Protein AF-A0A9D6WG99-F1 (afdb_monomer)

Structure (mmCIF, N/CA/C/O backbone):
data_AF-A0A9D6WG99-F1
#
_entry.id   AF-A0A9D6WG99-F1
#
loop_
_atom_site.group_PDB
_atom_site.id
_atom_site.type_symbol
_atom_site.label_atom_id
_atom_site.label_alt_id
_atom_site.label_comp_id
_atom_site.label_asym_id
_atom_site.label_entity_id
_atom_site.label_seq_id
_atom_site.pdbx_PDB_ins_code
_atom_site.Cartn_x
_atom_site.Cartn_y
_atom_site.Cartn_z
_atom_site.occupancy
_atom_site.B_iso_or_equiv
_atom_site.auth_seq_id
_atom_site.auth_comp_id
_atom_site.auth_asym_id
_atom_site.auth_atom_id
_atom_site.pdbx_PDB_model_num
ATOM 1 N N . MET A 1 1 ? 16.843 -7.756 -1.253 1.00 49.66 1 MET A N 1
ATOM 2 C CA . MET A 1 1 ? 15.431 -7.615 -0.859 1.00 49.66 1 MET A CA 1
ATOM 3 C C . MET A 1 1 ? 14.617 -8.178 -1.999 1.00 49.66 1 MET A C 1
ATOM 5 O O . MET A 1 1 ? 14.843 -7.780 -3.134 1.00 49.66 1 MET A O 1
ATOM 9 N N . SER A 1 2 ? 13.857 -9.234 -1.730 1.00 61.97 2 SER A N 1
ATOM 10 C CA . SER A 1 2 ? 13.352 -10.150 -2.758 1.00 61.97 2 SER A CA 1
ATOM 11 C C . SER A 1 2 ? 11.851 -9.973 -2.948 1.00 61.97 2 SER A C 1
ATOM 13 O O . SER A 1 2 ? 11.158 -9.558 -2.028 1.00 61.97 2 SER A O 1
ATOM 15 N N . ARG A 1 3 ? 11.365 -10.373 -4.126 1.00 70.31 3 ARG A N 1
ATOM 16 C CA . ARG A 1 3 ? 9.961 -10.453 -4.575 1.00 70.31 3 ARG A CA 1
ATOM 17 C C . ARG A 1 3 ? 8.945 -10.926 -3.511 1.00 70.31 3 ARG A C 1
ATOM 19 O O . ARG A 1 3 ? 7.778 -10.558 -3.558 1.00 70.31 3 ARG A O 1
ATOM 26 N N . ASP A 1 4 ? 9.414 -11.715 -2.550 1.00 78.06 4 ASP A N 1
ATOM 27 C CA . ASP A 1 4 ? 8.685 -12.197 -1.374 1.00 78.06 4 ASP A CA 1
ATOM 28 C C . ASP A 1 4 ? 8.257 -11.072 -0.410 1.00 78.06 4 ASP A C 1
ATOM 30 O O . ASP A 1 4 ? 7.101 -11.011 -0.009 1.00 78.06 4 ASP A O 1
ATOM 34 N N . GLN A 1 5 ? 9.137 -10.108 -0.117 1.00 77.06 5 GLN A N 1
ATOM 35 C CA . GLN A 1 5 ? 8.814 -8.977 0.765 1.00 77.06 5 GLN A CA 1
ATOM 36 C C . GLN A 1 5 ? 7.771 -8.046 0.152 1.00 77.06 5 GLN A C 1
ATOM 38 O O . GLN A 1 5 ? 6.898 -7.548 0.853 1.00 77.06 5 GLN A O 1
ATOM 43 N N . LEU A 1 6 ? 7.835 -7.852 -1.167 1.00 76.12 6 LEU A N 1
ATOM 44 C CA . LEU A 1 6 ? 6.815 -7.121 -1.913 1.00 76.12 6 LEU A CA 1
ATOM 45 C C . LEU A 1 6 ? 5.450 -7.809 -1.786 1.00 76.12 6 LEU A C 1
ATOM 47 O O . LEU A 1 6 ? 4.461 -7.150 -1.482 1.00 76.12 6 LEU A O 1
ATOM 51 N N . HIS A 1 7 ? 5.405 -9.135 -1.930 1.00 81.56 7 HIS A N 1
ATOM 52 C CA . HIS A 1 7 ? 4.186 -9.906 -1.683 1.00 81.56 7 HIS A CA 1
ATOM 53 C C . HIS A 1 7 ? 3.675 -9.748 -0.248 1.00 81.56 7 HIS A C 1
ATOM 55 O O . HIS A 1 7 ? 2.490 -9.484 -0.056 1.00 81.56 7 HIS A O 1
ATOM 61 N N . GLN A 1 8 ? 4.555 -9.840 0.753 1.00 84.19 8 GLN A N 1
ATOM 62 C CA . GLN A 1 8 ? 4.169 -9.651 2.154 1.00 84.19 8 GLN A CA 1
ATOM 63 C C . GLN A 1 8 ? 3.618 -8.245 2.420 1.00 84.19 8 GLN A C 1
ATOM 65 O O . GLN A 1 8 ? 2.625 -8.097 3.133 1.00 84.19 8 GLN A O 1
ATOM 70 N N . ALA A 1 9 ? 4.227 -7.213 1.833 1.00 81.00 9 ALA A N 1
ATOM 71 C CA . ALA A 1 9 ? 3.755 -5.840 1.954 1.00 81.00 9 ALA A CA 1
ATOM 72 C C . ALA A 1 9 ? 2.381 -5.653 1.287 1.00 81.00 9 ALA A C 1
ATOM 74 O O . ALA A 1 9 ? 1.504 -5.007 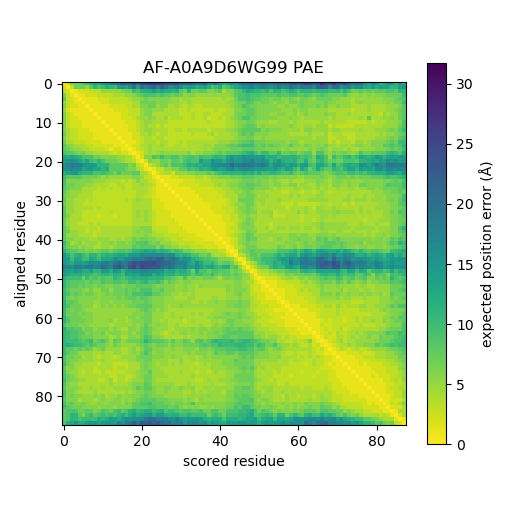1.860 1.00 81.00 9 ALA A O 1
ATOM 75 N N . LEU A 1 10 ? 2.148 -6.275 0.126 1.00 84.69 10 LEU A N 1
ATOM 76 C CA . LEU A 1 10 ? 0.845 -6.265 -0.549 1.00 84.69 10 LEU A CA 1
ATOM 77 C C . LEU A 1 10 ? -0.237 -6.997 0.250 1.00 84.69 10 LEU A C 1
ATOM 79 O O . LEU A 1 10 ? -1.360 -6.502 0.362 1.00 84.69 10 LEU A O 1
ATOM 83 N N . GLU A 1 11 ? 0.083 -8.148 0.842 1.00 86.38 11 GLU A N 1
ATOM 84 C CA . GLU A 1 11 ? -0.838 -8.856 1.734 1.00 86.38 11 GLU A CA 1
ATOM 85 C C . GLU A 1 11 ? -1.167 -8.025 2.977 1.00 86.38 11 GLU A C 1
ATOM 87 O O . GLU A 1 11 ? -2.338 -7.910 3.349 1.00 86.38 11 GLU A O 1
ATOM 92 N N . ALA A 1 12 ? -0.166 -7.385 3.586 1.00 85.75 12 ALA A N 1
ATOM 93 C CA . ALA A 1 12 ? -0.376 -6.484 4.713 1.00 85.75 12 ALA A CA 1
ATOM 94 C C . ALA A 1 12 ? -1.274 -5.298 4.328 1.00 85.75 12 ALA A C 1
ATOM 96 O O . ALA A 1 12 ? -2.167 -4.930 5.095 1.00 85.75 12 ALA A O 1
ATOM 97 N N . LEU A 1 13 ? -1.085 -4.734 3.131 1.00 83.56 13 LEU A N 1
ATOM 98 C CA . LEU A 1 13 ? -1.880 -3.622 2.617 1.00 83.56 13 LEU A CA 1
ATOM 99 C C . LEU A 1 13 ? -3.336 -4.041 2.363 1.00 83.56 13 LEU A C 1
ATOM 101 O O . LEU A 1 13 ? -4.255 -3.322 2.754 1.00 83.56 13 LEU A O 1
ATOM 105 N N . ARG A 1 14 ? -3.565 -5.238 1.802 1.00 84.25 14 ARG A N 1
AT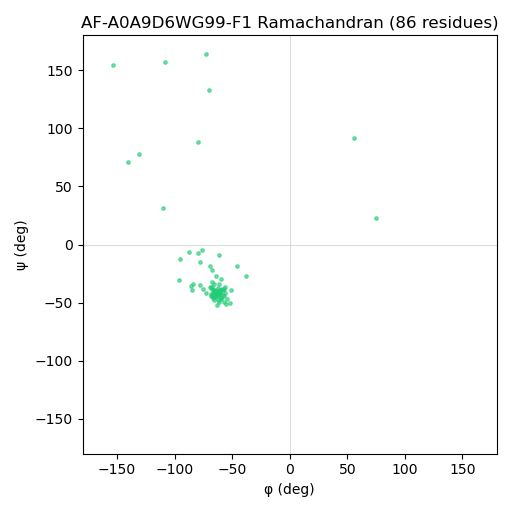OM 106 C CA . ARG A 1 14 ? -4.907 -5.834 1.651 1.00 84.25 14 ARG A CA 1
ATOM 107 C C . ARG A 1 14 ? -5.580 -6.101 2.995 1.00 84.25 14 ARG A C 1
ATOM 109 O O . ARG A 1 14 ? -6.774 -5.845 3.138 1.00 84.25 14 ARG A O 1
ATOM 116 N N . ALA A 1 15 ? -4.834 -6.600 3.977 1.00 85.62 15 ALA A N 1
ATOM 117 C CA . ALA A 1 15 ? -5.358 -6.833 5.317 1.00 85.62 15 ALA A CA 1
ATOM 118 C C . ALA A 1 15 ? -5.755 -5.514 5.995 1.00 85.62 15 ALA A C 1
ATOM 120 O O . ALA A 1 15 ? -6.846 -5.420 6.548 1.00 85.62 15 ALA A O 1
ATOM 121 N N . ALA A 1 16 ? -4.916 -4.480 5.884 1.00 81.75 16 ALA A N 1
ATOM 122 C CA . ALA A 1 16 ? -5.220 -3.153 6.407 1.00 81.75 16 ALA A CA 1
ATOM 123 C C . ALA A 1 16 ? -6.436 -2.528 5.702 1.00 81.75 16 ALA A C 1
ATOM 125 O O . ALA A 1 16 ? -7.288 -1.955 6.368 1.00 81.75 16 ALA A O 1
ATOM 126 N N . LEU A 1 17 ? -6.574 -2.712 4.384 1.00 82.06 17 LEU A N 1
ATOM 127 C CA . LEU A 1 17 ? -7.758 -2.331 3.603 1.00 82.06 17 LEU A CA 1
ATOM 128 C C . LEU A 1 17 ? -9.043 -3.042 4.039 1.00 82.06 17 LEU A C 1
ATOM 130 O O . LEU A 1 17 ? -10.124 -2.467 3.946 1.00 82.06 17 LEU A O 1
ATOM 134 N N . ALA A 1 18 ? -8.961 -4.293 4.490 1.00 80.69 18 ALA A N 1
ATOM 135 C CA . ALA A 1 18 ? -10.128 -5.016 4.988 1.00 80.69 18 ALA A CA 1
ATOM 136 C C . ALA A 1 18 ? -10.669 -4.418 6.299 1.00 80.69 18 ALA A C 1
ATOM 138 O O . ALA A 1 18 ? -11.847 -4.592 6.603 1.00 80.69 18 ALA A O 1
ATOM 139 N N . GLU A 1 19 ? -9.832 -3.686 7.041 1.00 79.00 19 GLU A N 1
ATOM 140 C CA . GLU A 1 19 ? -10.234 -2.931 8.231 1.00 79.00 19 GLU A CA 1
ATOM 141 C C . GLU A 1 19 ? -10.902 -1.584 7.882 1.00 79.00 19 GLU A C 1
ATOM 143 O O . GLU A 1 19 ? -11.439 -0.923 8.772 1.00 79.00 19 GLU A O 1
ATOM 148 N N . PHE A 1 20 ? -10.913 -1.169 6.605 1.00 72.25 20 PHE A N 1
ATOM 149 C CA . PHE A 1 20 ? -11.579 0.065 6.180 1.00 72.25 20 PHE A CA 1
ATOM 150 C C . PHE A 1 20 ? -13.098 -0.087 6.270 1.00 72.25 20 PHE A C 1
ATOM 152 O O . PHE A 1 20 ? -13.688 -1.053 5.777 1.00 72.25 20 PHE A O 1
ATOM 159 N N . GLY A 1 21 ? -13.743 0.914 6.866 1.00 65.88 21 GLY A N 1
ATOM 160 C CA . GLY A 1 21 ? -15.195 1.022 6.879 1.00 65.88 21 GLY A CA 1
ATOM 161 C C . GLY A 1 21 ? -15.753 1.412 5.508 1.00 65.88 21 GLY A C 1
ATOM 162 O O . GLY A 1 21 ? -15.057 1.936 4.640 1.00 65.88 21 GLY A O 1
ATOM 163 N N . SER A 1 22 ? -17.058 1.220 5.318 1.00 66.31 22 SER A N 1
ATOM 164 C CA . SER A 1 22 ? -17.765 1.522 4.062 1.00 66.31 22 SER A CA 1
ATOM 165 C C . SER A 1 22 ? -17.723 3.001 3.632 1.00 66.31 22 SER A C 1
ATOM 167 O O . SER A 1 22 ? -18.166 3.318 2.531 1.00 66.31 22 SER A O 1
ATOM 169 N N . GLY A 1 23 ? -17.229 3.907 4.485 1.00 68.69 23 GLY A N 1
ATOM 170 C CA . GLY A 1 23 ? -17.092 5.339 4.200 1.00 68.69 23 GLY A CA 1
ATOM 171 C C . GLY A 1 23 ? -15.896 5.698 3.313 1.00 68.69 23 GLY A C 1
ATOM 172 O O . GLY A 1 23 ? -15.876 6.779 2.735 1.00 68.69 23 GLY A O 1
ATOM 173 N N . ASP A 1 24 ? -14.942 4.782 3.144 1.00 75.75 24 ASP A N 1
ATOM 174 C CA . ASP A 1 24 ? -13.658 5.045 2.488 1.00 75.75 24 ASP A CA 1
ATOM 175 C C . ASP A 1 24 ? -13.539 4.356 1.118 1.00 75.75 24 ASP A C 1
ATOM 177 O O . ASP A 1 24 ? -12.456 3.963 0.689 1.00 75.75 24 ASP A O 1
ATOM 181 N N . ALA A 1 25 ? -14.658 4.195 0.406 1.00 80.50 25 ALA A N 1
ATOM 182 C CA . ALA A 1 25 ? -14.712 3.470 -0.867 1.00 80.50 25 ALA A CA 1
ATOM 183 C C . ALA A 1 25 ? -13.763 4.041 -1.943 1.00 80.50 25 ALA A C 1
ATOM 185 O O . ALA A 1 25 ? -13.126 3.277 -2.665 1.00 80.50 25 ALA A O 1
ATOM 186 N N . GLU A 1 26 ? -13.626 5.370 -2.030 1.00 81.88 26 GLU A N 1
ATOM 187 C CA . GLU A 1 26 ? -12.692 6.016 -2.969 1.00 81.88 26 GLU A CA 1
ATOM 188 C C . GLU A 1 26 ? -11.231 5.715 -2.605 1.00 81.88 26 GLU A C 1
ATOM 190 O O . GLU A 1 26 ? -10.428 5.334 -3.456 1.00 81.88 26 GLU A O 1
ATOM 195 N N . LYS A 1 27 ? -10.899 5.838 -1.319 1.00 79.38 27 LYS A N 1
ATOM 196 C CA . LYS A 1 27 ? -9.568 5.553 -0.778 1.00 79.38 27 LYS A CA 1
ATOM 197 C C . LYS A 1 27 ? -9.187 4.088 -0.991 1.00 79.38 27 LYS A C 1
ATOM 199 O O . LYS A 1 27 ? -8.082 3.789 -1.439 1.00 79.38 27 LYS A O 1
ATOM 204 N N . ARG A 1 28 ? -10.140 3.187 -0.749 1.00 83.12 28 ARG A N 1
ATOM 205 C CA . ARG A 1 28 ? -10.024 1.758 -1.025 1.00 83.12 28 ARG A CA 1
ATOM 206 C C . ARG A 1 28 ? -9.719 1.488 -2.494 1.00 83.12 28 ARG A C 1
ATOM 208 O O . ARG A 1 28 ? -8.773 0.763 -2.777 1.00 83.12 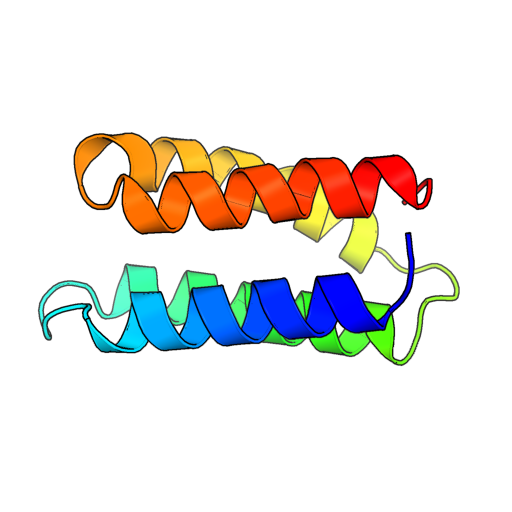28 ARG A O 1
ATOM 215 N N . ALA A 1 29 ? -10.469 2.099 -3.410 1.00 85.75 29 ALA A N 1
ATOM 216 C CA . ALA A 1 29 ? -10.256 1.922 -4.844 1.00 85.75 29 ALA A CA 1
ATOM 217 C C . ALA A 1 29 ? -8.857 2.386 -5.290 1.00 85.75 29 ALA A C 1
ATOM 219 O O . ALA A 1 29 ? -8.226 1.708 -6.098 1.00 85.75 29 ALA A O 1
ATOM 220 N N . ARG A 1 30 ? -8.340 3.494 -4.732 1.00 83.25 30 ARG A N 1
ATOM 221 C CA . ARG A 1 30 ? -6.966 3.951 -5.014 1.00 83.25 30 ARG A CA 1
ATOM 222 C C . ARG A 1 30 ? -5.918 2.940 -4.556 1.00 83.25 30 ARG A C 1
ATOM 224 O O . ARG A 1 30 ? -5.042 2.583 -5.333 1.00 83.25 30 ARG A O 1
ATOM 231 N N . ILE A 1 31 ? -6.026 2.436 -3.324 1.00 82.81 31 ILE A N 1
ATOM 232 C CA . ILE A 1 31 ? -5.060 1.455 -2.805 1.00 82.81 31 ILE A CA 1
ATOM 233 C C . ILE A 1 31 ? -5.158 0.128 -3.575 1.00 82.81 31 ILE A C 1
ATOM 235 O O . ILE A 1 31 ? -4.133 -0.472 -3.887 1.00 82.81 31 ILE A O 1
ATOM 239 N N . GLU A 1 32 ? -6.365 -0.324 -3.929 1.00 86.19 32 GLU A N 1
ATOM 240 C CA . GLU A 1 32 ? -6.557 -1.510 -4.777 1.00 86.19 32 GL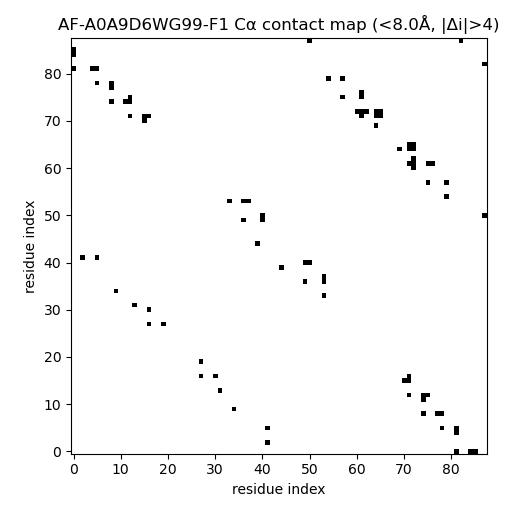U A CA 1
ATOM 241 C C . GLU A 1 32 ? -5.913 -1.332 -6.165 1.00 86.19 32 GLU A C 1
ATOM 243 O O . GLU A 1 32 ? -5.270 -2.259 -6.662 1.00 86.19 32 GLU A O 1
ATOM 248 N N . GLY A 1 33 ? -6.013 -0.139 -6.762 1.00 86.19 33 GLY A N 1
ATOM 249 C CA . GLY A 1 33 ? -5.323 0.201 -8.011 1.00 86.19 33 GLY A CA 1
ATOM 250 C C . GLY A 1 33 ? -3.801 0.118 -7.886 1.00 86.19 33 GLY A C 1
ATOM 251 O O . GLY A 1 33 ? -3.136 -0.467 -8.745 1.00 86.19 33 GLY A O 1
ATOM 252 N N . LEU A 1 34 ? -3.263 0.617 -6.775 1.00 83.31 34 LEU A N 1
ATOM 253 C CA . LEU A 1 34 ? -1.834 0.582 -6.479 1.00 83.31 34 LEU A CA 1
ATOM 254 C C . LEU A 1 34 ? -1.317 -0.841 -6.287 1.00 83.31 34 LEU A C 1
ATOM 256 O O . LEU A 1 34 ? -0.303 -1.210 -6.872 1.00 83.31 34 LEU A O 1
ATOM 260 N N . ILE A 1 35 ? -2.057 -1.669 -5.544 1.00 85.44 35 ILE A N 1
ATOM 261 C CA . ILE A 1 35 ? -1.765 -3.100 -5.390 1.00 85.44 35 ILE A CA 1
ATOM 262 C C . ILE A 1 35 ? -1.674 -3.772 -6.760 1.00 85.44 35 ILE A C 1
ATOM 264 O O . ILE A 1 35 ? -0.707 -4.478 -7.026 1.00 85.44 35 ILE A O 1
ATOM 268 N N . ALA A 1 36 ? -2.629 -3.512 -7.655 1.00 85.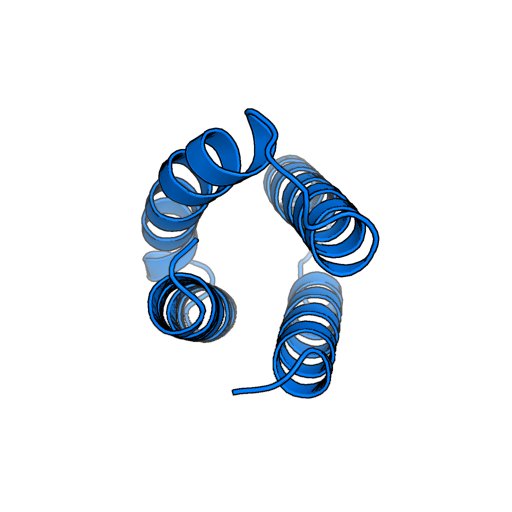50 36 ALA A N 1
ATOM 269 C CA . ALA A 1 36 ? -2.631 -4.101 -8.992 1.00 85.50 36 ALA A CA 1
ATOM 270 C C . ALA A 1 36 ? -1.479 -3.587 -9.880 1.00 85.50 36 ALA A C 1
ATOM 272 O O . ALA A 1 36 ? -0.981 -4.310 -10.746 1.00 85.50 36 ALA A O 1
ATOM 273 N N . ALA A 1 37 ? -1.052 -2.334 -9.713 1.00 83.00 37 ALA A N 1
ATOM 274 C CA . ALA A 1 37 ? 0.120 -1.793 -10.400 1.00 83.00 37 ALA A CA 1
ATOM 275 C C . ALA A 1 37 ? 1.423 -2.437 -9.892 1.00 83.00 37 ALA A C 1
ATOM 277 O O . ALA A 1 37 ? 2.243 -2.866 -10.703 1.00 83.00 37 ALA A O 1
ATOM 278 N N . LEU A 1 38 ? 1.553 -2.610 -8.578 1.00 79.75 38 LEU A N 1
ATOM 279 C CA . LEU A 1 38 ? 2.662 -3.312 -7.932 1.00 79.75 38 LEU A CA 1
ATOM 280 C C . LEU A 1 38 ? 2.736 -4.796 -8.300 1.00 79.75 38 LEU A C 1
ATOM 282 O O . LEU A 1 38 ? 3.811 -5.283 -8.632 1.00 79.75 38 LEU A O 1
ATOM 286 N N . GLU A 1 39 ? 1.612 -5.518 -8.295 1.00 83.12 39 GLU A N 1
ATOM 287 C CA . GLU A 1 39 ? 1.549 -6.919 -8.741 1.00 83.12 39 GLU A CA 1
ATOM 288 C C . GLU A 1 39 ? 2.031 -7.048 -10.193 1.00 83.12 39 GLU A C 1
ATOM 290 O O . GLU A 1 39 ? 2.857 -7.906 -10.505 1.00 83.12 39 GLU A O 1
ATOM 295 N N . ARG A 1 40 ? 1.604 -6.131 -11.073 1.00 81.56 40 ARG A N 1
ATOM 296 C CA . ARG A 1 40 ? 2.089 -6.086 -12.461 1.00 81.56 40 ARG A CA 1
ATOM 297 C C . ARG A 1 40 ? 3.588 -5.815 -12.552 1.00 81.56 40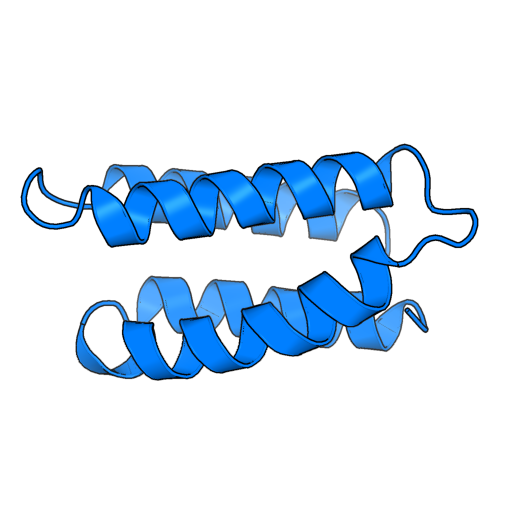 ARG A C 1
ATOM 299 O O . ARG A 1 40 ? 4.240 -6.443 -13.377 1.00 81.56 40 ARG A O 1
ATOM 306 N N . GLN A 1 41 ? 4.131 -4.924 -11.728 1.00 76.38 41 GLN A N 1
ATOM 307 C CA . GLN A 1 41 ? 5.565 -4.621 -11.701 1.00 76.38 41 GLN A CA 1
ATOM 308 C C . GLN A 1 41 ? 6.392 -5.806 -11.174 1.00 76.38 41 GLN A C 1
ATOM 310 O O . GLN A 1 41 ? 7.468 -6.104 -11.687 1.00 76.38 41 GLN A O 1
ATOM 315 N N . ILE A 1 42 ? 5.865 -6.535 -10.187 1.00 77.06 42 ILE A N 1
ATOM 316 C CA . ILE A 1 42 ? 6.462 -7.765 -9.656 1.00 77.06 42 ILE A CA 1
ATOM 317 C C . ILE A 1 42 ? 6.526 -8.860 -10.729 1.00 77.06 42 ILE A C 1
ATOM 319 O O . ILE A 1 42 ? 7.533 -9.569 -10.828 1.00 77.06 42 ILE A O 1
ATOM 323 N N . ASP A 1 43 ? 5.454 -9.028 -11.507 1.00 78.25 43 ASP A N 1
ATOM 324 C CA . ASP A 1 43 ? 5.376 -10.037 -12.567 1.00 78.25 43 ASP A CA 1
ATOM 325 C C . ASP A 1 43 ? 6.126 -9.643 -13.844 1.00 78.25 43 ASP A C 1
ATOM 327 O O . ASP A 1 43 ? 6.734 -10.507 -14.479 1.00 78.25 43 ASP A O 1
ATOM 331 N N . ALA A 1 44 ? 6.133 -8.356 -14.191 1.00 74.94 44 ALA A N 1
ATOM 332 C CA . ALA A 1 44 ? 6.775 -7.802 -15.377 1.00 74.94 44 ALA A CA 1
ATOM 333 C C . ALA A 1 44 ? 7.651 -6.579 -15.019 1.00 74.94 44 ALA A C 1
ATOM 335 O O . ALA A 1 44 ? 7.252 -5.442 -15.269 1.00 74.94 44 ALA A O 1
ATOM 336 N N . PRO A 1 45 ? 8.862 -6.801 -14.470 1.00 66.25 45 PRO A N 1
ATOM 337 C CA . PRO A 1 45 ? 9.765 -5.730 -14.036 1.00 66.25 45 PRO A CA 1
ATOM 338 C C . PRO A 1 45 ? 10.498 -5.017 -15.187 1.00 66.25 45 PRO A C 1
ATOM 340 O O . PRO A 1 45 ? 11.243 -4.069 -14.949 1.00 66.25 45 PRO A O 1
ATOM 343 N N . GLU A 1 46 ? 10.351 -5.471 -16.437 1.00 58.41 46 GLU A N 1
ATOM 344 C CA . GLU A 1 46 ? 11.058 -4.880 -17.576 1.00 58.41 46 GLU A CA 1
ATOM 345 C C . GLU A 1 46 ? 10.373 -3.594 -18.056 1.00 58.41 46 GLU A C 1
ATOM 347 O O . GLU A 1 46 ? 9.539 -3.614 -18.958 1.00 58.41 46 GLU A O 1
ATOM 352 N N . GLY A 1 47 ? 10.778 -2.481 -17.435 1.00 61.34 47 GLY A N 1
ATOM 353 C CA . GLY A 1 47 ? 10.747 -1.120 -17.967 1.00 61.34 47 GLY A CA 1
ATOM 354 C C . GLY A 1 47 ? 9.382 -0.634 -18.436 1.00 61.34 47 GLY A C 1
ATOM 355 O O . GLY A 1 47 ? 9.040 -0.755 -19.613 1.00 61.34 47 GLY A O 1
ATOM 356 N N . SER A 1 48 ? 8.622 0.012 -17.554 1.00 53.91 48 SER A N 1
ATOM 357 C CA . SER A 1 48 ? 7.404 0.692 -17.985 1.00 53.91 48 SER A CA 1
ATOM 358 C C . SER A 1 48 ? 7.037 1.847 -17.067 1.00 53.91 48 SER A C 1
ATOM 360 O O . SER A 1 48 ? 7.368 1.858 -15.888 1.00 53.91 48 SER A O 1
ATOM 362 N N . ALA A 1 49 ? 6.311 2.814 -17.627 1.00 60.00 49 ALA A N 1
ATOM 363 C CA . ALA A 1 49 ? 5.804 4.021 -16.973 1.00 60.00 49 ALA A CA 1
ATOM 364 C C . ALA A 1 49 ? 5.142 3.790 -15.593 1.00 60.00 49 ALA A C 1
ATOM 366 O O . ALA A 1 49 ? 5.047 4.727 -14.805 1.00 60.00 49 ALA A O 1
ATOM 367 N N . THR A 1 50 ? 4.742 2.551 -15.297 1.00 67.94 50 THR A N 1
ATOM 368 C CA . THR A 1 50 ? 4.272 2.065 -13.997 1.00 67.94 50 THR A CA 1
ATOM 369 C C . THR A 1 50 ? 5.216 2.409 -12.839 1.00 67.94 50 THR A C 1
ATOM 371 O O . THR A 1 50 ? 4.729 2.789 -11.784 1.00 67.94 50 THR A O 1
ATOM 374 N N . ASP A 1 51 ? 6.541 2.343 -13.018 1.00 71.06 51 ASP A N 1
ATOM 375 C CA . ASP A 1 51 ? 7.509 2.613 -11.936 1.00 71.06 51 ASP A CA 1
ATOM 376 C C . ASP A 1 51 ? 7.443 4.080 -11.482 1.00 71.06 51 ASP A C 1
ATOM 378 O O . ASP A 1 51 ? 7.382 4.398 -10.294 1.00 71.06 51 ASP A O 1
ATOM 382 N N . ALA A 1 52 ? 7.399 4.993 -12.456 1.00 72.75 52 ALA A N 1
ATOM 383 C CA . ALA A 1 52 ? 7.300 6.428 -12.211 1.00 72.75 52 ALA A CA 1
ATOM 384 C C . ALA A 1 52 ? 5.926 6.819 -11.648 1.00 72.75 52 ALA A C 1
ATOM 386 O O . ALA A 1 52 ? 5.842 7.706 -10.800 1.00 72.75 52 ALA A O 1
ATOM 387 N N . GLU A 1 53 ? 4.861 6.156 -12.103 1.00 76.44 53 GLU A N 1
ATOM 388 C CA . GLU A 1 53 ? 3.503 6.363 -11.597 1.00 76.44 53 GLU A CA 1
ATOM 389 C C . GLU A 1 53 ? 3.387 5.909 -10.137 1.00 76.44 53 GLU A C 1
ATOM 391 O O . GLU A 1 53 ? 2.961 6.687 -9.288 1.00 76.44 53 GLU A O 1
ATOM 396 N N . LEU A 1 54 ? 3.891 4.715 -9.812 1.00 78.25 54 LEU A N 1
ATOM 397 C CA . LEU A 1 54 ? 3.945 4.197 -8.445 1.00 78.25 54 LEU A CA 1
ATOM 398 C C . LEU A 1 54 ? 4.759 5.110 -7.524 1.00 78.25 54 LEU A C 1
ATOM 400 O O . LEU A 1 54 ? 4.280 5.474 -6.450 1.00 78.25 54 LEU A O 1
ATOM 404 N N . ASN A 1 55 ? 5.947 5.544 -7.957 1.00 78.50 55 ASN A N 1
ATOM 405 C CA . ASN A 1 55 ? 6.795 6.457 -7.185 1.00 78.50 55 ASN A CA 1
ATOM 406 C C . ASN A 1 55 ? 6.158 7.841 -6.961 1.00 78.50 55 ASN A C 1
ATOM 408 O O . ASN A 1 55 ? 6.471 8.496 -5.969 1.00 78.50 55 ASN A O 1
ATOM 412 N N . ALA A 1 56 ? 5.264 8.297 -7.842 1.00 80.88 56 ALA A N 1
ATOM 413 C CA . ALA A 1 56 ? 4.523 9.547 -7.661 1.00 80.88 56 ALA A CA 1
ATOM 414 C C . ALA A 1 56 ? 3.264 9.375 -6.788 1.00 80.88 56 ALA A C 1
ATOM 416 O O . ALA A 1 56 ? 2.889 10.276 -6.030 1.00 80.88 56 ALA A O 1
ATOM 417 N N . GLU A 1 57 ? 2.602 8.222 -6.881 1.00 81.69 57 GLU A N 1
ATOM 418 C CA . GLU A 1 57 ? 1.312 7.965 -6.239 1.00 81.69 57 GLU A CA 1
ATOM 419 C C . GLU A 1 57 ? 1.455 7.482 -4.783 1.00 81.69 57 GLU A C 1
ATOM 421 O O . GLU A 1 57 ? 0.678 7.890 -3.916 1.00 81.69 57 GLU A O 1
ATOM 426 N N . LEU A 1 58 ? 2.491 6.689 -4.479 1.00 82.38 58 LEU A N 1
ATOM 427 C CA . LEU A 1 58 ? 2.801 6.196 -3.127 1.00 82.38 58 LEU A CA 1
ATOM 428 C C . LEU A 1 58 ? 2.946 7.319 -2.079 1.00 82.38 58 LEU A C 1
ATOM 430 O O . LEU A 1 58 ? 2.263 7.241 -1.054 1.00 82.38 58 LEU A O 1
ATOM 434 N N . PRO A 1 59 ? 3.759 8.374 -2.303 1.00 82.88 59 PRO A N 1
ATOM 435 C CA . PRO A 1 59 ? 3.903 9.480 -1.353 1.00 82.88 59 PRO A CA 1
ATOM 436 C C . PRO A 1 59 ? 2.586 10.226 -1.133 1.00 82.88 59 PRO A C 1
ATOM 438 O O . PRO A 1 59 ? 2.212 10.511 0.002 1.00 82.88 59 PRO A O 1
ATOM 441 N N . THR A 1 60 ? 1.841 10.462 -2.216 1.00 85.06 60 THR A N 1
ATOM 442 C CA . THR A 1 60 ? 0.553 11.166 -2.174 1.00 85.06 60 THR A CA 1
ATOM 443 C C . THR A 1 60 ? -0.457 10.421 -1.300 1.00 85.06 60 THR A C 1
ATOM 445 O O . THR A 1 60 ? -1.223 11.024 -0.548 1.00 85.06 60 THR A O 1
ATOM 448 N N . LEU A 1 61 ? -0.472 9.089 -1.374 1.00 81.75 61 LEU A N 1
ATOM 449 C CA . LEU A 1 61 ? -1.356 8.275 -0.544 1.00 81.7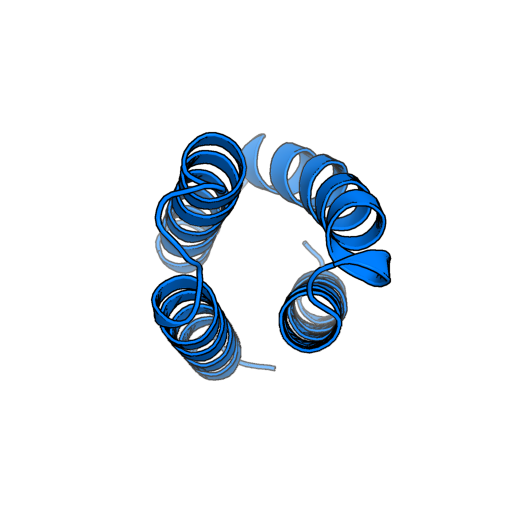5 61 LEU A CA 1
ATOM 450 C C . LEU A 1 61 ? -0.862 8.188 0.893 1.00 81.75 61 LEU A C 1
ATOM 452 O O . LEU A 1 61 ? -1.682 8.279 1.800 1.00 81.75 61 LEU A O 1
ATOM 456 N N . VAL A 1 62 ? 0.450 8.084 1.119 1.00 83.50 62 VAL A N 1
ATOM 457 C CA . VAL A 1 62 ? 1.036 8.182 2.463 1.00 83.50 62 VAL A CA 1
ATOM 458 C C . VAL A 1 62 ? 0.556 9.448 3.169 1.00 83.50 62 VAL A C 1
ATOM 460 O O . VAL A 1 62 ? 0.031 9.336 4.274 1.00 83.50 62 VAL A O 1
ATOM 463 N N . GLU A 1 63 ? 0.646 10.608 2.515 1.00 84.00 63 GLU A N 1
ATOM 464 C CA . GLU A 1 63 ? 0.182 11.889 3.063 1.00 84.00 63 GLU A CA 1
ATOM 465 C C . GLU A 1 63 ? -1.331 11.899 3.319 1.00 84.00 63 GLU A C 1
ATOM 467 O O . GLU A 1 63 ? -1.788 12.366 4.363 1.00 84.00 63 GLU A O 1
ATOM 472 N N . HIS A 1 64 ? -2.125 11.335 2.404 1.00 81.56 64 HIS A N 1
ATOM 473 C CA . HIS A 1 64 ? -3.574 11.234 2.579 1.00 81.56 64 HIS A CA 1
ATOM 474 C C . HIS A 1 64 ? -3.988 10.319 3.738 1.00 81.56 64 HIS A C 1
ATOM 476 O O . HIS A 1 64 ? -4.995 10.582 4.392 1.00 81.56 64 HIS A O 1
ATOM 482 N N . PHE A 1 65 ? -3.236 9.247 3.990 1.00 80.31 65 PHE A N 1
ATOM 483 C CA . PHE A 1 65 ? -3.557 8.250 5.009 1.00 80.31 65 PHE A CA 1
ATOM 484 C C . PHE A 1 65 ? -2.863 8.486 6.349 1.00 80.31 65 PHE A C 1
ATOM 486 O O . PHE A 1 65 ? -3.275 7.877 7.333 1.00 80.31 65 PHE A O 1
ATOM 493 N N . GLU A 1 66 ? -1.871 9.376 6.430 1.00 81.50 66 GLU A N 1
ATOM 494 C CA . GLU A 1 66 ? -1.068 9.597 7.642 1.00 81.50 66 GLU A CA 1
ATOM 495 C C . GLU A 1 66 ? -1.924 9.956 8.865 1.00 81.50 66 GLU A C 1
ATOM 497 O O . GLU A 1 66 ? -1.658 9.495 9.976 1.00 81.50 66 GLU A O 1
ATOM 502 N N . VAL A 1 67 ? -2.990 10.730 8.651 1.00 79.94 67 VAL A N 1
ATOM 503 C CA . VAL A 1 67 ? -3.870 11.212 9.723 1.00 79.94 67 VAL A CA 1
ATOM 504 C C . VAL A 1 67 ? -4.956 10.197 10.082 1.00 79.94 67 VAL A C 1
ATOM 506 O O . VAL A 1 67 ? -5.289 10.033 11.255 1.00 79.94 67 VAL A O 1
ATOM 509 N N . GLU A 1 68 ? -5.527 9.521 9.085 1.00 77.00 68 GLU A N 1
ATOM 510 C CA . GLU A 1 68 ? -6.712 8.671 9.268 1.00 77.00 68 GLU A CA 1
ATOM 511 C C . GLU A 1 68 ? -6.361 7.188 9.472 1.00 77.00 68 GLU A C 1
ATOM 513 O O . GLU A 1 68 ? -7.063 6.474 10.187 1.00 77.00 68 GLU A O 1
ATOM 518 N N . HIS A 1 69 ? -5.259 6.719 8.884 1.00 81.25 69 HIS A N 1
ATOM 519 C CA . HIS A 1 69 ? -4.868 5.310 8.847 1.00 81.25 69 HIS A CA 1
ATOM 520 C C . HIS A 1 69 ? -3.348 5.132 9.044 1.00 81.25 69 HIS A C 1
ATOM 522 O O . HIS A 1 69 ? -2.649 4.680 8.132 1.00 81.25 69 HIS A O 1
ATOM 528 N N . PRO A 1 70 ? -2.819 5.368 10.262 1.00 80.38 70 PRO A N 1
ATOM 529 C CA . PRO A 1 70 ? -1.378 5.304 10.541 1.00 80.38 70 PRO A CA 1
ATOM 530 C C . PRO A 1 70 ? -0.762 3.927 10.247 1.00 80.38 70 PRO A C 1
ATOM 532 O O . PRO A 1 70 ? 0.400 3.821 9.856 1.00 80.38 70 PRO A O 1
ATOM 535 N N . ARG A 1 71 ? -1.551 2.852 10.387 1.00 81.75 71 ARG A N 1
ATOM 536 C CA . ARG A 1 71 ? -1.128 1.489 10.035 1.00 81.75 71 ARG A CA 1
ATOM 537 C C . ARG A 1 71 ? -0.884 1.335 8.533 1.00 81.75 71 ARG A C 1
ATOM 539 O O . ARG A 1 71 ? 0.057 0.656 8.140 1.00 81.75 71 ARG A O 1
ATOM 546 N N . LEU A 1 72 ? -1.721 1.960 7.709 1.00 81.50 72 LEU A N 1
ATOM 547 C CA . LEU A 1 72 ? -1.614 1.881 6.258 1.00 81.50 72 LEU A CA 1
ATOM 548 C C . LEU A 1 72 ? -0.412 2.691 5.760 1.00 81.50 72 LEU A C 1
ATOM 550 O O . LEU A 1 72 ? 0.369 2.199 4.951 1.00 81.50 72 LEU A O 1
ATOM 554 N N . THR A 1 73 ? -0.203 3.878 6.328 1.00 85.19 73 THR A N 1
ATOM 555 C CA . THR A 1 73 ? 0.976 4.710 6.068 1.00 85.19 73 THR A CA 1
ATOM 556 C C . THR A 1 73 ? 2.283 3.979 6.363 1.00 85.19 73 THR A C 1
ATOM 558 O O . THR A 1 73 ? 3.212 4.053 5.562 1.00 85.19 73 THR A O 1
ATOM 561 N N . ALA A 1 74 ? 2.355 3.215 7.458 1.00 85.94 74 ALA A N 1
ATOM 562 C CA . ALA A 1 74 ? 3.536 2.410 7.766 1.00 85.94 74 ALA A CA 1
ATOM 563 C C . ALA A 1 74 ? 3.832 1.359 6.679 1.00 85.94 74 ALA A C 1
ATOM 565 O O . ALA A 1 74 ? 4.985 1.196 6.287 1.00 85.94 74 ALA A O 1
ATOM 566 N N . ILE A 1 75 ? 2.797 0.688 6.161 1.00 85.25 75 ILE A N 1
ATOM 567 C CA . ILE A 1 75 ? 2.935 -0.327 5.104 1.00 85.25 75 ILE A CA 1
ATOM 568 C C . ILE A 1 75 ? 3.364 0.318 3.782 1.00 85.25 75 ILE A C 1
ATOM 570 O O . ILE A 1 75 ? 4.270 -0.183 3.125 1.00 85.25 75 ILE A O 1
ATOM 574 N N . LEU A 1 76 ? 2.750 1.443 3.402 1.00 84.00 76 LEU A N 1
ATOM 575 C CA . LEU A 1 76 ? 3.113 2.179 2.186 1.00 84.00 76 LEU A CA 1
ATOM 576 C C . LEU A 1 76 ? 4.560 2.698 2.239 1.00 84.00 76 LEU A C 1
ATOM 578 O O . LEU A 1 76 ? 5.261 2.672 1.230 1.00 84.00 76 LEU A O 1
ATOM 582 N N . ASN A 1 77 ? 5.026 3.133 3.412 1.00 84.56 77 ASN A N 1
ATOM 583 C CA . ASN A 1 77 ? 6.403 3.582 3.609 1.00 84.56 77 ASN A CA 1
ATOM 584 C C . ASN A 1 77 ? 7.406 2.424 3.472 1.00 84.56 77 ASN A C 1
ATOM 586 O O . ASN A 1 77 ? 8.392 2.544 2.747 1.00 84.56 77 ASN A O 1
ATOM 590 N N . ASP A 1 78 ? 7.107 1.272 4.078 1.00 84.38 78 ASP A N 1
ATOM 591 C CA . ASP A 1 78 ? 7.906 0.051 3.910 1.00 84.38 78 ASP A CA 1
ATOM 592 C C . ASP A 1 78 ? 7.979 -0.383 2.434 1.00 84.38 78 ASP A C 1
ATOM 594 O O . ASP A 1 78 ? 9.045 -0.747 1.929 1.00 84.38 78 ASP A O 1
ATOM 598 N N . LEU A 1 79 ? 6.869 -0.228 1.706 1.00 80.88 79 LEU A N 1
ATOM 599 C CA . LEU A 1 79 ? 6.784 -0.433 0.262 1.00 80.88 79 LEU A CA 1
ATOM 600 C C . LEU A 1 79 ? 7.694 0.523 -0.516 1.00 80.88 79 LEU A C 1
ATOM 602 O O . LEU A 1 79 ? 8.489 0.051 -1.323 1.00 80.88 79 LEU A O 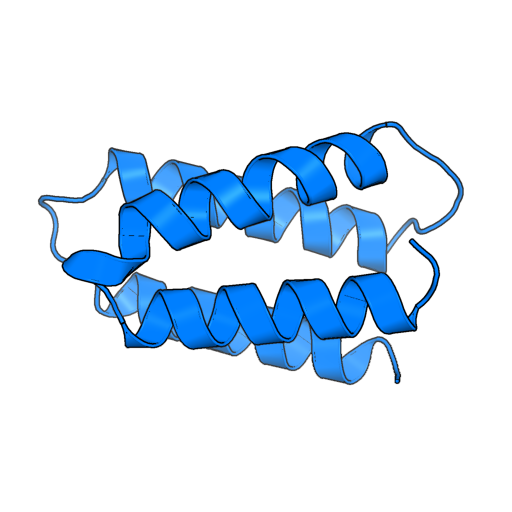1
ATOM 606 N N . MET A 1 80 ? 7.653 1.833 -0.246 1.00 80.56 80 MET A N 1
ATOM 607 C CA . MET A 1 80 ? 8.556 2.804 -0.885 1.00 80.56 80 MET A CA 1
ATOM 608 C C . MET A 1 80 ? 10.031 2.468 -0.656 1.00 80.56 80 MET A C 1
ATOM 610 O O . MET A 1 80 ? 10.829 2.535 -1.591 1.00 80.56 80 MET A O 1
ATOM 614 N N . VAL A 1 81 ? 10.410 2.100 0.572 1.00 81.38 81 VAL A N 1
ATOM 615 C CA . VAL A 1 81 ? 11.795 1.728 0.903 1.00 81.38 81 VAL A CA 1
ATOM 616 C C . VAL A 1 81 ? 12.198 0.447 0.175 1.00 81.38 81 VAL A C 1
ATOM 618 O O . VAL A 1 81 ? 13.311 0.347 -0.341 1.00 81.38 81 VAL A O 1
ATOM 621 N N . THR A 1 82 ? 11.287 -0.521 0.099 1.00 78.56 82 THR A N 1
ATOM 622 C CA . THR A 1 82 ? 11.506 -1.799 -0.581 1.00 78.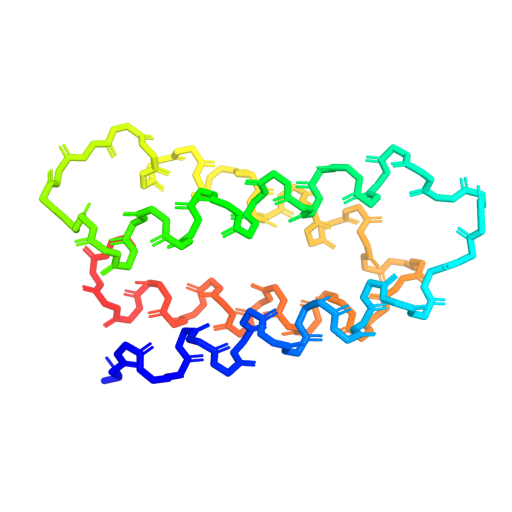56 82 THR A CA 1
ATOM 623 C C . THR A 1 82 ? 11.669 -1.618 -2.089 1.00 78.56 82 THR A C 1
ATOM 625 O O . THR A 1 82 ? 12.588 -2.195 -2.673 1.00 78.56 82 THR A O 1
ATOM 628 N N . LEU A 1 83 ? 10.826 -0.782 -2.700 1.00 75.12 83 LEU A N 1
ATOM 629 C CA . LEU A 1 83 ? 10.906 -0.401 -4.108 1.00 75.12 83 LEU A CA 1
ATOM 630 C C . LEU A 1 83 ? 12.219 0.349 -4.400 1.00 75.12 83 LEU A C 1
ATOM 632 O O . LEU A 1 83 ? 13.022 -0.111 -5.211 1.00 75.12 83 LEU A O 1
ATOM 636 N N . SER A 1 84 ? 12.528 1.391 -3.618 1.00 73.06 84 SER A N 1
ATOM 637 C CA . SER A 1 84 ? 13.782 2.158 -3.729 1.00 73.06 84 SER A CA 1
ATOM 638 C C . SER A 1 84 ? 15.022 1.267 -3.579 1.00 73.06 84 SER A C 1
ATOM 640 O O . SER A 1 84 ? 16.029 1.445 -4.265 1.00 73.06 84 SER A O 1
ATOM 642 N N . GLY A 1 85 ? 14.962 0.277 -2.682 1.00 67.94 85 GLY A N 1
ATOM 643 C CA . GLY A 1 85 ? 16.027 -0.700 -2.464 1.00 67.94 85 GLY A CA 1
ATOM 644 C C . GLY A 1 85 ? 16.218 -1.689 -3.619 1.00 67.94 85 GLY A C 1
ATOM 645 O O . GLY A 1 85 ? 17.280 -2.307 -3.712 1.00 67.94 85 GLY A O 1
ATOM 646 N N . MET A 1 86 ? 15.222 -1.840 -4.496 1.00 68.19 86 MET A N 1
ATOM 647 C CA . MET A 1 86 ? 15.313 -2.618 -5.735 1.00 68.19 86 MET A CA 1
ATOM 648 C C . MET A 1 86 ? 15.848 -1.807 -6.923 1.00 68.19 86 MET A C 1
ATOM 650 O O . MET A 1 86 ? 16.177 -2.404 -7.946 1.00 68.19 86 MET A O 1
ATOM 654 N N . GLY A 1 87 ? 16.042 -0.491 -6.771 1.00 59.44 87 GLY A N 1
ATOM 655 C CA . GLY A 1 87 ? 16.550 0.374 -7.839 1.00 59.44 87 GLY A CA 1
ATOM 656 C C . GLY A 1 87 ? 15.513 0.687 -8.919 1.00 59.44 87 GLY A C 1
ATOM 657 O O . GLY A 1 87 ? 15.903 1.013 -10.042 1.00 59.44 87 GLY A O 1
ATOM 658 N N . ILE A 1 88 ? 14.229 0.568 -8.568 1.00 54.78 88 ILE A N 1
ATOM 659 C CA . ILE A 1 88 ? 13.073 1.047 -9.334 1.00 54.78 88 ILE A CA 1
ATOM 660 C C . ILE A 1 88 ? 12.435 2.253 -8.641 1.00 54.78 88 ILE A C 1
ATOM 662 O O . ILE A 1 88 ? 12.658 2.432 -7.422 1.00 54.78 88 ILE A O 1
#

Mean predicted aligned error: 6.23 Å

Foldseek 3Di:
DDLVVLVVLLVQLVVLLVVDDPVCVVLSVLSVVLSVLSVCCSVPVPDDPSLVVNLVSLVVNLVVCVVPPVSNNVSSVVVNVVSVVVVD

Sequence (88 aa):
MSRDQLHQALEALRAALAEFGSGDAEKRARIEGLIAALERQIDAPEGSATDAELNAELPTLVEHFEVEHPRLTAILNDLMVTLSGMGI

Radius of gyration: 12.36 Å; Cα contacts (8 Å, |Δi|>4): 46; chains: 1; bounding box: 34×24×28 Å

pLDDT: mean 77.74, std 8.27, range [49.66, 86.38]

Solvent-accessible surface area (backbone atoms only — not comparable to full-atom values): 5106 Å² total; per-residue (Å²): 136,55,78,65,58,58,50,52,43,48,51,51,47,52,55,53,55,68,72,56,59,91,88,43,58,70,62,50,52,52,52,54,51,49,49,52,52,50,53,47,41,72,77,54,70,80,78,60,74,63,55,62,48,48,68,58,48,51,60,57,48,31,65,69,26,49,84,82,33,56,72,53,25,53,45,51,50,53,45,52,53,54,40,52,73,68,76,90

Nearest PDB structures (foldseek):
  3j9x-assembly1_A  TM=4.066E-01  e=2.485E+00  Sulfolobus islandicus rod-shaped virus 2

Secondary structure (DSSP, 8-state):
--HHHHHHHHHHHHHHHHT--GGGHHHHHHHHHHHHHHHHHHH--SS-THHHHHHHHHHHHHHHHTTT-HHHHHHHHHHHHHHHHHT-